Protein AF-A0A8T4D8Y0-F1 (afdb_monomer_lite)

pLDDT: mean 91.68, std 11.4, range [50.62, 98.5]

Secondary structure (DSSP, 8-state):
--HHHHHHHHHHHHHHHHHHTT-EETTHHHHHHHHHHH---HHHHHHHHHHHHHHHHHH--TTSEE---HHHHHHHHHHHHHHHHHTS----

Radius of gyration: 13.98 Å; chains: 1; bounding box: 47×28×29 Å

Foldseek 3Di:
DDLVVLLVLLLVLVVVLLVVLVAEAPCSNVLSVLLSVLDSDNVLSVQLSVVVSVVCVVPPDPPRYDYDDSVVSNVSSVVSVVVVVVPPDPDD

Sequence (92 aa):
MDIVDARARAQALLQVIEATYALNILNRDEIVHTITRHTVEESKILKICTALN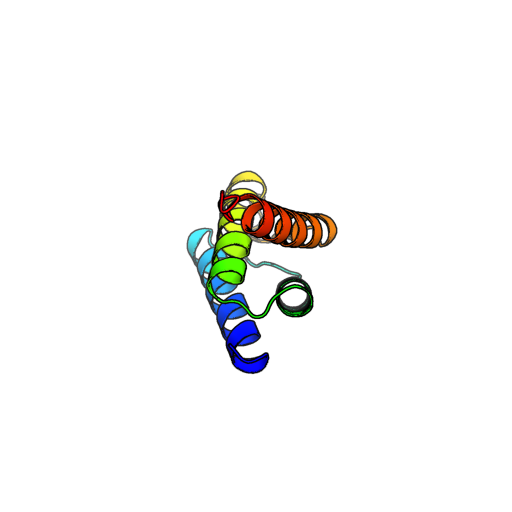TWVALNAGPEGVVTVPLPMVIALAQQIDEQDENARPEIC

Structure (mmCIF, N/CA/C/O backbone):
data_AF-A0A8T4D8Y0-F1
#
_entry.id   AF-A0A8T4D8Y0-F1
#
loop_
_atom_site.group_PDB
_atom_site.id
_atom_site.type_symbol
_atom_site.label_atom_id
_atom_site.label_alt_id
_atom_site.label_comp_id
_atom_site.label_asym_id
_atom_site.label_entity_id
_atom_site.label_seq_id
_atom_site.pdbx_PDB_ins_code
_atom_site.Cartn_x
_atom_site.Cartn_y
_atom_site.Cartn_z
_atom_site.occupancy
_atom_site.B_iso_or_equiv
_atom_site.auth_seq_id
_atom_site.auth_comp_id
_atom_site.auth_asym_id
_atom_site.auth_atom_id
_atom_site.pdbx_PDB_model_num
ATOM 1 N N . MET A 1 1 ? 12.849 -4.753 -11.820 1.00 89.88 1 MET A N 1
ATOM 2 C CA . MET A 1 1 ? 11.938 -5.911 -11.717 1.00 89.88 1 MET A CA 1
ATOM 3 C C . MET A 1 1 ? 10.900 -5.770 -12.823 1.00 89.88 1 MET A C 1
ATOM 5 O O . MET A 1 1 ? 10.694 -4.642 -13.265 1.00 89.88 1 MET A O 1
ATOM 9 N N . ASP A 1 2 ? 10.329 -6.860 -13.343 1.00 95.31 2 ASP A N 1
ATOM 10 C CA . ASP A 1 2 ? 9.257 -6.739 -14.339 1.00 95.31 2 ASP A CA 1
ATOM 11 C C . ASP A 1 2 ? 7.914 -6.361 -13.683 1.00 95.31 2 ASP A C 1
ATOM 13 O O . ASP A 1 2 ? 7.801 -6.267 -12.459 1.00 95.31 2 ASP A O 1
ATOM 17 N N . ILE A 1 3 ? 6.892 -6.087 -14.497 1.00 96.62 3 ILE A N 1
ATOM 18 C CA . ILE A 1 3 ? 5.589 -5.636 -13.994 1.00 96.62 3 ILE A CA 1
ATOM 19 C C . ILE A 1 3 ? 4.829 -6.725 -13.224 1.00 96.62 3 ILE A C 1
ATOM 21 O O . ILE A 1 3 ? 4.049 -6.404 -12.327 1.00 96.62 3 ILE A O 1
ATOM 25 N N . VAL A 1 4 ? 5.027 -8.001 -13.560 1.00 97.38 4 VAL A N 1
ATOM 26 C CA . VAL A 1 4 ? 4.336 -9.122 -12.909 1.00 97.38 4 VAL A CA 1
ATOM 27 C C . VAL A 1 4 ? 4.900 -9.300 -11.505 1.00 97.38 4 VAL A C 1
ATOM 29 O O . VAL A 1 4 ? 4.143 -9.294 -10.531 1.00 97.38 4 VAL A O 1
ATOM 32 N N . ASP A 1 5 ? 6.224 -9.336 -11.399 1.00 97.88 5 ASP A N 1
ATOM 33 C CA . ASP A 1 5 ? 6.943 -9.426 -10.136 1.00 97.88 5 ASP A CA 1
ATOM 34 C C . ASP A 1 5 ? 6.679 -8.196 -9.253 1.00 97.88 5 ASP A C 1
ATOM 36 O O . ASP A 1 5 ? 6.417 -8.331 -8.057 1.00 97.88 5 ASP A O 1
ATOM 40 N N . ALA A 1 6 ? 6.652 -6.987 -9.830 1.00 97.94 6 ALA A N 1
ATOM 41 C CA . ALA A 1 6 ? 6.364 -5.755 -9.092 1.00 97.94 6 ALA A CA 1
ATOM 42 C C . ALA A 1 6 ? 4.953 -5.760 -8.482 1.00 97.94 6 ALA A C 1
ATOM 44 O O . ALA A 1 6 ? 4.763 -5.362 -7.328 1.00 97.94 6 ALA A O 1
ATOM 45 N N . ARG A 1 7 ? 3.955 -6.249 -9.231 1.00 98.25 7 ARG A N 1
ATOM 46 C CA . ARG A 1 7 ? 2.579 -6.402 -8.733 1.00 98.25 7 ARG A CA 1
ATOM 47 C C . ARG A 1 7 ? 2.507 -7.433 -7.615 1.00 98.25 7 ARG A C 1
ATOM 49 O O . ARG A 1 7 ? 1.910 -7.136 -6.582 1.00 98.25 7 ARG A O 1
ATOM 56 N N . ALA A 1 8 ? 3.145 -8.590 -7.791 1.00 98.19 8 ALA A N 1
ATOM 57 C CA . ALA A 1 8 ? 3.203 -9.628 -6.764 1.00 98.19 8 ALA A CA 1
ATOM 58 C C . ALA A 1 8 ? 3.878 -9.111 -5.483 1.00 98.19 8 ALA A C 1
ATOM 60 O O . ALA A 1 8 ? 3.391 -9.344 -4.376 1.00 98.19 8 ALA A O 1
ATOM 61 N N . ARG A 1 9 ? 4.958 -8.333 -5.626 1.00 98.19 9 ARG A N 1
ATOM 62 C CA . ARG A 1 9 ? 5.672 -7.721 -4.504 1.00 98.19 9 ARG A CA 1
ATOM 63 C C . ARG A 1 9 ? 4.806 -6.722 -3.743 1.00 98.19 9 ARG A C 1
ATOM 65 O O . ARG A 1 9 ? 4.733 -6.806 -2.518 1.00 98.19 9 ARG A O 1
ATOM 72 N N . ALA A 1 10 ? 4.132 -5.813 -4.446 1.00 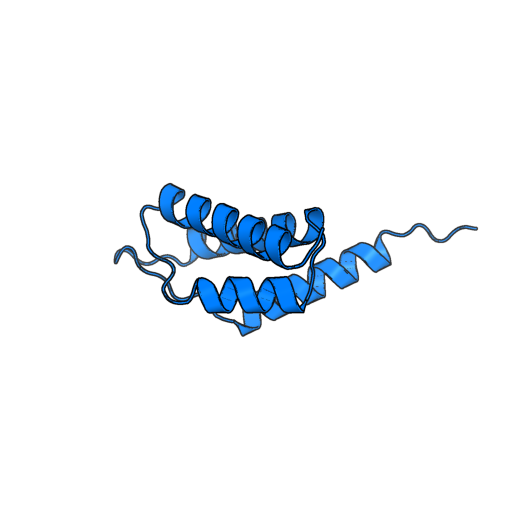98.25 10 ALA A N 1
ATOM 73 C CA . ALA A 1 10 ? 3.219 -4.852 -3.830 1.00 98.25 10 ALA A CA 1
ATOM 74 C C . ALA A 1 10 ? 2.041 -5.555 -3.131 1.00 98.25 10 ALA A C 1
ATOM 76 O O . ALA A 1 10 ? 1.716 -5.218 -1.995 1.00 98.25 10 ALA A O 1
ATOM 77 N N . GLN A 1 11 ? 1.446 -6.573 -3.763 1.00 98.38 11 GLN A N 1
ATOM 78 C CA . GLN A 1 11 ? 0.377 -7.377 -3.161 1.00 98.38 11 GLN A CA 1
ATOM 79 C C . GLN A 1 11 ? 0.827 -8.052 -1.865 1.00 98.38 11 GLN A C 1
ATOM 81 O O . GLN A 1 11 ? 0.142 -7.934 -0.852 1.00 98.38 11 GLN A O 1
ATOM 86 N N . ALA A 1 12 ? 1.987 -8.712 -1.879 1.00 98.44 12 ALA A N 1
ATOM 87 C CA . ALA A 1 12 ? 2.519 -9.393 -0.705 1.00 98.44 12 ALA A CA 1
ATOM 88 C C . ALA A 1 12 ? 2.759 -8.421 0.461 1.00 98.44 12 ALA A C 1
ATOM 90 O O . ALA A 1 12 ? 2.430 -8.731 1.604 1.00 98.44 12 ALA A O 1
ATOM 91 N N . LEU A 1 13 ? 3.288 -7.227 0.181 1.00 98.50 13 LEU A N 1
ATOM 92 C CA . LEU A 1 13 ? 3.513 -6.206 1.205 1.00 98.50 13 LEU A CA 1
ATOM 93 C C . LEU A 1 13 ? 2.197 -5.670 1.783 1.00 98.50 13 LEU A C 1
ATOM 95 O O . LEU A 1 13 ? 2.085 -5.545 2.998 1.00 98.50 13 LEU A O 1
ATOM 99 N N . LEU A 1 14 ? 1.181 -5.414 0.952 1.00 98.25 14 LEU A N 1
ATOM 100 C CA . LEU A 1 14 ? -0.141 -5.001 1.441 1.00 98.25 14 LEU A CA 1
ATOM 101 C C . LEU A 1 14 ? -0.814 -6.102 2.273 1.00 98.25 14 LEU A C 1
ATOM 103 O O . LEU A 1 14 ? -1.417 -5.802 3.298 1.00 98.25 14 LEU A O 1
ATOM 107 N N . GLN A 1 15 ? -0.646 -7.372 1.899 1.00 98.25 15 GLN A N 1
ATOM 108 C CA . GLN A 1 15 ? -1.164 -8.502 2.672 1.00 98.25 15 GLN A CA 1
ATOM 109 C C . GLN A 1 15 ? -0.505 -8.615 4.057 1.00 98.25 15 GLN A C 1
ATOM 111 O O . GLN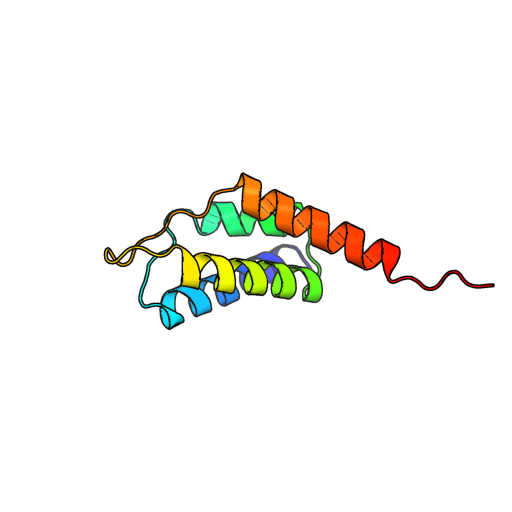 A 1 15 ? -1.165 -8.972 5.032 1.00 98.25 15 GLN A O 1
ATOM 116 N N . VAL A 1 16 ? 0.784 -8.277 4.176 1.00 98.12 16 VAL A N 1
ATOM 117 C CA . VAL A 1 16 ? 1.464 -8.191 5.481 1.00 98.12 16 VAL A CA 1
ATOM 118 C C . VAL A 1 16 ? 0.853 -7.089 6.350 1.00 98.12 16 VAL A C 1
ATOM 120 O O . VAL A 1 16 ? 0.672 -7.304 7.547 1.00 98.12 16 VAL A O 1
ATOM 123 N N . ILE A 1 17 ? 0.489 -5.941 5.773 1.00 97.50 17 ILE A N 1
ATOM 124 C CA . ILE A 1 17 ? -0.182 -4.849 6.500 1.00 97.50 17 ILE A CA 1
ATOM 125 C C . ILE A 1 17 ? -1.558 -5.308 7.001 1.00 97.50 17 ILE A C 1
ATOM 127 O O . ILE A 1 17 ? -1.860 -5.158 8.184 1.00 97.50 17 ILE A O 1
ATOM 131 N N . GLU A 1 18 ? -2.361 -5.923 6.126 1.00 97.12 18 GLU A N 1
ATOM 132 C CA . GLU A 1 18 ? -3.670 -6.505 6.467 1.00 97.12 18 GLU A CA 1
ATOM 133 C C . GLU A 1 18 ? -3.564 -7.489 7.639 1.00 97.12 18 GLU A C 1
ATOM 135 O O . GLU A 1 18 ? -4.297 -7.379 8.623 1.00 97.12 18 GLU A O 1
ATOM 140 N N . ALA A 1 19 ? -2.592 -8.406 7.579 1.00 97.06 19 ALA A N 1
ATOM 141 C CA . ALA A 1 19 ? -2.348 -9.383 8.635 1.00 97.06 19 ALA A CA 1
ATOM 142 C C . ALA A 1 19 ? -1.864 -8.741 9.948 1.00 97.06 19 ALA A C 1
ATOM 144 O O . ALA A 1 19 ? -2.281 -9.163 11.024 1.00 97.06 19 ALA A O 1
ATOM 145 N N . THR A 1 20 ? -1.005 -7.720 9.870 1.00 96.62 20 THR A N 1
ATOM 146 C CA . THR A 1 20 ? -0.415 -7.050 11.044 1.00 96.62 20 THR A CA 1
ATOM 147 C C . THR A 1 20 ? -1.469 -6.326 11.876 1.00 96.62 20 THR A C 1
ATOM 149 O O . THR A 1 20 ? -1.419 -6.371 13.104 1.00 96.62 20 THR A O 1
ATOM 152 N N . TYR A 1 21 ? -2.434 -5.682 11.218 1.00 95.56 21 TYR A N 1
ATOM 153 C CA . TYR A 1 21 ? -3.483 -4.902 11.883 1.00 95.56 21 TYR A CA 1
ATOM 154 C C . TYR A 1 21 ? -4.841 -5.613 11.935 1.00 95.56 21 TYR A C 1
ATOM 156 O O . TYR A 1 21 ? -5.826 -4.996 12.332 1.00 95.56 21 TYR A O 1
ATOM 164 N N . ALA A 1 22 ? -4.894 -6.894 11.549 1.00 95.62 22 ALA A N 1
ATOM 165 C CA . ALA A 1 22 ? -6.115 -7.700 11.484 1.00 95.62 22 ALA A CA 1
ATOM 166 C C . ALA A 1 22 ? -7.270 -6.977 10.759 1.00 95.62 22 ALA A C 1
ATOM 168 O O . ALA A 1 22 ? -8.393 -6.912 11.262 1.00 95.62 22 ALA A O 1
ATOM 169 N N . LEU A 1 23 ? -6.977 -6.417 9.581 1.00 96.06 23 LEU A N 1
ATOM 170 C CA . LEU A 1 23 ? -7.921 -5.627 8.788 1.00 96.06 23 LEU A CA 1
ATOM 171 C C . LEU A 1 23 ? -7.904 -5.993 7.303 1.00 96.06 23 LEU A C 1
ATOM 173 O O . LEU A 1 23 ? -7.008 -6.689 6.834 1.00 96.06 23 LEU A O 1
ATOM 177 N N . ASN A 1 24 ? -8.881 -5.478 6.558 1.00 96.38 24 ASN A N 1
ATOM 178 C CA . ASN A 1 24 ? -8.987 -5.618 5.107 1.00 96.38 24 ASN A CA 1
ATOM 179 C C . ASN A 1 24 ? -8.864 -4.255 4.401 1.00 96.38 24 ASN A C 1
ATOM 181 O O . ASN A 1 24 ? -9.592 -3.314 4.734 1.00 96.38 24 ASN A O 1
ATOM 185 N N . ILE A 1 25 ? -7.974 -4.148 3.411 1.00 97.44 25 ILE A N 1
ATOM 186 C CA . ILE A 1 25 ? -7.815 -2.947 2.586 1.00 97.44 25 ILE A CA 1
ATOM 187 C C . ILE A 1 25 ? -8.742 -3.069 1.374 1.00 97.44 25 ILE A C 1
ATOM 189 O O . ILE A 1 25 ? -8.462 -3.785 0.413 1.00 97.44 25 ILE A O 1
ATOM 193 N N . LEU A 1 26 ? -9.855 -2.337 1.388 1.00 97.31 26 LEU A N 1
ATOM 194 C CA . LEU A 1 26 ? -10.948 -2.547 0.431 1.00 97.31 26 LEU A CA 1
ATOM 195 C C . LEU A 1 26 ? -10.565 -2.238 -1.023 1.00 97.31 26 LEU A C 1
ATOM 197 O O . LEU A 1 26 ? -11.086 -2.859 -1.944 1.00 97.31 26 LEU A O 1
ATOM 201 N N . ASN A 1 27 ? -9.637 -1.305 -1.235 1.00 97.69 27 ASN A N 1
ATOM 202 C CA . ASN A 1 27 ? -9.166 -0.890 -2.556 1.00 97.69 27 ASN A CA 1
ATOM 203 C C . ASN A 1 27 ? -7.739 -1.377 -2.869 1.00 97.69 27 ASN A C 1
ATOM 205 O O . ASN A 1 27 ? -6.986 -0.715 -3.586 1.00 97.69 27 ASN A O 1
ATOM 209 N N . ARG A 1 28 ? -7.347 -2.544 -2.340 1.00 97.50 28 ARG A N 1
ATOM 210 C CA . ARG A 1 28 ? -5.991 -3.103 -2.476 1.00 97.50 28 ARG A CA 1
ATOM 211 C C . ARG A 1 28 ? -5.504 -3.198 -3.923 1.00 97.50 28 ARG A C 1
ATOM 213 O O . ARG A 1 28 ? -4.381 -2.795 -4.216 1.00 97.50 28 ARG A O 1
ATOM 220 N N . ASP A 1 29 ? -6.335 -3.696 -4.835 1.00 97.88 29 ASP A N 1
ATOM 221 C CA . ASP A 1 29 ? -5.938 -3.875 -6.238 1.00 97.88 29 ASP A CA 1
ATOM 222 C C . ASP A 1 29 ? -5.698 -2.538 -6.954 1.00 97.88 29 ASP A C 1
ATOM 224 O O . ASP A 1 29 ? -4.782 -2.425 -7.775 1.00 97.88 29 ASP A O 1
ATOM 228 N N . GLU A 1 30 ? -6.460 -1.501 -6.598 1.00 98.38 30 GLU A N 1
ATOM 229 C CA . GLU A 1 30 ? -6.261 -0.140 -7.101 1.00 98.38 30 GLU A CA 1
ATOM 230 C C . GLU A 1 30 ? -4.953 0.459 -6.580 1.00 98.38 30 GLU A C 1
ATOM 232 O O . GLU A 1 30 ? -4.226 1.099 -7.341 1.00 98.38 30 GLU A O 1
ATOM 237 N N . ILE A 1 31 ? -4.607 0.209 -5.313 1.00 98.31 31 ILE A N 1
ATOM 238 C CA . ILE A 1 31 ? -3.324 0.625 -4.730 1.00 98.31 31 ILE A CA 1
ATOM 239 C C . ILE A 1 31 ? -2.171 -0.066 -5.461 1.00 98.31 31 ILE A C 1
ATOM 241 O O . ILE A 1 31 ? -1.244 0.608 -5.902 1.00 98.31 31 ILE A O 1
ATOM 245 N N . VAL A 1 32 ? -2.239 -1.386 -5.662 1.00 98.38 32 VAL A N 1
ATOM 246 C CA . VAL A 1 32 ? -1.215 -2.149 -6.401 1.00 98.38 32 VAL A CA 1
ATOM 247 C C . VAL A 1 32 ? -1.050 -1.603 -7.812 1.00 98.38 32 VAL A C 1
ATOM 249 O O . VAL A 1 32 ? 0.072 -1.365 -8.264 1.00 98.38 32 VAL A O 1
ATOM 252 N N . HIS A 1 33 ? -2.160 -1.383 -8.519 1.00 98.00 33 HIS A N 1
ATOM 253 C CA . HIS A 1 33 ? -2.125 -0.800 -9.853 1.00 98.00 33 HIS A CA 1
ATOM 254 C C . HIS A 1 33 ? -1.517 0.608 -9.838 1.00 98.00 33 HIS A C 1
ATOM 256 O O . HIS A 1 33 ? -0.680 0.915 -10.681 1.00 98.00 33 HIS A O 1
ATOM 262 N N . THR A 1 34 ? -1.866 1.434 -8.851 1.00 98.00 34 THR A N 1
ATOM 263 C CA . THR A 1 34 ? -1.338 2.794 -8.703 1.00 98.00 34 THR A CA 1
ATOM 264 C C . THR A 1 34 ? 0.166 2.787 -8.447 1.00 98.00 34 THR A C 1
ATOM 266 O O . THR A 1 34 ? 0.890 3.477 -9.158 1.00 98.00 34 THR A O 1
ATOM 269 N N . ILE A 1 35 ? 0.657 1.978 -7.503 1.00 97.56 35 ILE A N 1
ATOM 270 C CA . ILE A 1 35 ? 2.091 1.845 -7.200 1.00 97.56 35 ILE A CA 1
ATOM 271 C C . ILE A 1 35 ? 2.853 1.405 -8.451 1.00 97.56 35 ILE A C 1
ATOM 273 O O . ILE A 1 35 ? 3.802 2.064 -8.867 1.00 97.56 35 ILE A O 1
ATOM 277 N N . THR A 1 36 ? 2.397 0.326 -9.090 1.00 97.12 36 THR A N 1
ATOM 278 C CA . THR A 1 36 ? 3.107 -0.282 -10.226 1.00 97.12 36 THR A CA 1
ATOM 279 C C . THR A 1 36 ? 3.041 0.533 -11.515 1.00 97.12 36 THR A C 1
ATOM 281 O O . THR A 1 36 ? 3.875 0.348 -12.397 1.00 97.12 36 THR A O 1
ATOM 284 N N . ARG A 1 37 ? 2.100 1.483 -11.619 1.00 96.31 37 ARG A N 1
ATOM 285 C CA . ARG A 1 37 ? 2.086 2.491 -12.689 1.00 96.31 37 ARG A CA 1
ATOM 286 C C . ARG A 1 37 ? 3.172 3.555 -12.511 1.00 96.31 37 ARG A C 1
ATOM 288 O O . ARG A 1 37 ? 3.589 4.139 -13.505 1.00 96.31 37 ARG A O 1
ATOM 295 N N . HIS A 1 38 ? 3.594 3.826 -11.276 1.00 95.31 38 HIS A N 1
ATOM 296 C CA . HIS A 1 38 ? 4.645 4.806 -10.984 1.00 95.31 38 HIS A CA 1
ATOM 297 C C . HIS A 1 38 ? 6.026 4.157 -10.947 1.00 95.31 38 HIS A C 1
ATOM 299 O O . HIS A 1 38 ? 6.985 4.733 -11.445 1.00 95.31 38 HIS A O 1
ATOM 305 N N . THR A 1 39 ? 6.142 2.947 -10.397 1.00 95.19 39 THR A N 1
ATOM 306 C CA . THR A 1 39 ? 7.442 2.291 -10.26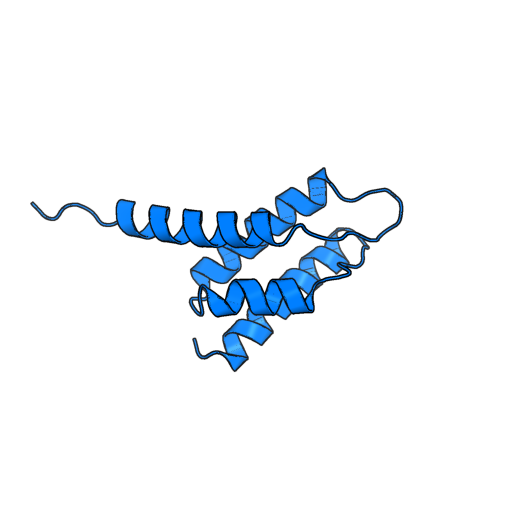5 1.00 95.19 39 THR A CA 1
ATOM 307 C C . THR A 1 39 ? 7.354 0.769 -10.293 1.00 95.19 39 THR A C 1
ATOM 309 O O . THR A 1 39 ? 6.435 0.156 -9.753 1.00 95.19 39 THR A O 1
ATOM 312 N N . VAL A 1 40 ? 8.369 0.154 -10.899 1.00 96.62 40 VAL A N 1
ATOM 313 C CA . VAL A 1 40 ? 8.649 -1.290 -10.834 1.00 96.62 40 VAL A CA 1
ATOM 314 C C . VAL A 1 40 ? 9.955 -1.570 -10.081 1.00 96.62 40 VAL A C 1
ATOM 316 O O . VAL A 1 40 ? 10.522 -2.659 -10.166 1.00 96.62 40 VAL A O 1
ATOM 319 N N . GLU A 1 41 ? 10.490 -0.579 -9.370 1.00 95.88 41 GLU A N 1
ATOM 320 C CA . GLU A 1 41 ? 11.699 -0.730 -8.566 1.00 95.88 41 GLU A CA 1
ATOM 321 C C . GLU A 1 41 ? 11.342 -1.274 -7.183 1.00 95.88 41 GLU A C 1
ATOM 323 O O . GLU A 1 41 ? 10.543 -0.687 -6.454 1.00 95.88 41 GLU A O 1
ATOM 328 N N . GLU A 1 42 ? 11.955 -2.392 -6.792 1.00 95.75 42 GLU A N 1
ATOM 329 C CA . GLU A 1 42 ? 11.623 -3.064 -5.533 1.00 95.75 42 GLU A CA 1
ATOM 330 C C . GLU A 1 42 ? 11.822 -2.159 -4.309 1.00 95.75 42 GLU A C 1
ATOM 332 O O . GLU A 1 42 ? 10.974 -2.121 -3.416 1.00 95.75 42 GLU A O 1
ATOM 337 N N . SER A 1 43 ? 12.922 -1.405 -4.278 1.00 95.06 43 SER A N 1
ATOM 338 C CA . SER A 1 43 ? 13.246 -0.480 -3.189 1.00 95.06 43 SER A CA 1
ATOM 339 C C . SER A 1 43 ? 12.179 0.606 -3.027 1.00 95.06 43 SER A C 1
ATOM 341 O O . SER A 1 43 ? 11.774 0.908 -1.903 1.00 95.06 43 SER A O 1
ATOM 343 N N . LYS A 1 44 ? 11.682 1.166 -4.135 1.00 96.00 44 LYS A N 1
ATOM 344 C CA . LYS A 1 44 ? 10.631 2.190 -4.128 1.00 96.00 44 LYS A CA 1
ATOM 345 C C . LYS A 1 44 ? 9.289 1.604 -3.704 1.00 96.00 44 LYS A C 1
ATOM 347 O O . LYS A 1 44 ? 8.628 2.181 -2.845 1.00 96.00 44 LYS A O 1
ATOM 352 N N . ILE A 1 45 ? 8.931 0.420 -4.206 1.00 97.69 45 ILE A N 1
ATOM 353 C CA . ILE A 1 45 ? 7.723 -0.305 -3.779 1.00 97.69 45 ILE A CA 1
ATOM 354 C C . ILE A 1 45 ? 7.743 -0.538 -2.262 1.00 97.69 45 ILE A C 1
ATOM 356 O O . ILE A 1 45 ? 6.747 -0.272 -1.585 1.00 97.69 45 ILE A O 1
ATOM 360 N N . LEU A 1 46 ? 8.877 -0.984 -1.711 1.00 96.94 46 LEU A N 1
ATOM 361 C CA . LEU A 1 46 ? 9.036 -1.197 -0.273 1.00 96.94 46 LEU A CA 1
ATOM 362 C C . LEU A 1 46 ? 8.872 0.105 0.524 1.00 96.94 46 LEU A C 1
ATOM 364 O O . LEU A 1 46 ? 8.150 0.115 1.522 1.00 96.94 46 LEU A O 1
ATOM 368 N N . LYS A 1 47 ? 9.497 1.205 0.083 1.00 97.06 47 LYS A N 1
ATOM 369 C CA . LYS A 1 47 ? 9.355 2.525 0.723 1.00 97.06 47 LYS A CA 1
ATOM 370 C C . LYS A 1 47 ? 7.895 2.991 0.729 1.00 97.06 47 LYS A C 1
ATOM 372 O O . LYS A 1 47 ? 7.395 3.375 1.786 1.00 97.06 47 LYS A O 1
ATOM 377 N N . ILE A 1 48 ? 7.190 2.880 -0.403 1.00 97.44 48 ILE A N 1
ATOM 378 C CA . ILE A 1 48 ? 5.766 3.240 -0.500 1.00 97.44 48 ILE A CA 1
ATOM 379 C C . ILE A 1 48 ? 4.938 2.391 0.472 1.00 97.44 48 ILE A C 1
ATOM 381 O O . ILE A 1 48 ? 4.187 2.937 1.277 1.00 97.44 48 ILE A O 1
ATOM 385 N N . CYS A 1 49 ? 5.101 1.064 0.460 1.00 97.69 49 CYS A N 1
ATOM 386 C CA . CYS A 1 49 ? 4.342 0.176 1.347 1.00 97.69 49 CYS A CA 1
ATOM 387 C C . CYS A 1 49 ? 4.658 0.418 2.830 1.00 97.69 49 CYS A C 1
ATOM 389 O O . CYS A 1 49 ? 3.775 0.295 3.670 1.00 97.69 49 CYS A O 1
ATOM 391 N N . THR A 1 50 ? 5.887 0.815 3.162 1.00 97.19 50 THR A N 1
ATOM 392 C CA . THR A 1 50 ? 6.270 1.183 4.534 1.00 97.19 50 THR A CA 1
ATOM 393 C C . THR A 1 50 ? 5.554 2.457 4.989 1.00 97.19 50 THR A C 1
ATOM 395 O O . THR A 1 50 ? 5.046 2.524 6.109 1.00 97.19 50 THR A O 1
ATOM 398 N N . ALA A 1 51 ? 5.456 3.463 4.117 1.00 97.06 51 ALA A N 1
ATOM 399 C CA . ALA A 1 51 ? 4.693 4.674 4.405 1.00 97.06 51 ALA A CA 1
ATOM 400 C C . ALA A 1 51 ? 3.188 4.379 4.540 1.00 97.06 51 ALA A C 1
ATOM 402 O O . ALA A 1 51 ? 2.543 4.868 5.469 1.00 97.06 51 ALA A O 1
ATOM 403 N N .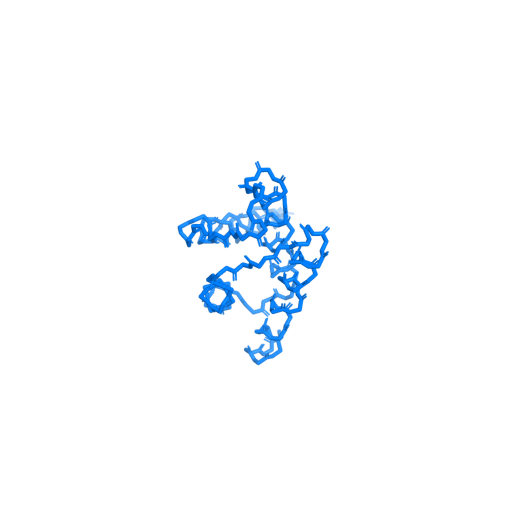 LEU A 1 52 ? 2.648 3.509 3.679 1.00 97.31 52 LEU A N 1
ATOM 404 C CA . LEU A 1 52 ? 1.265 3.037 3.776 1.00 97.31 52 LEU A CA 1
ATOM 405 C C . LEU A 1 52 ? 0.997 2.271 5.071 1.00 97.31 52 LEU A C 1
ATOM 407 O O . LEU A 1 52 ? -0.032 2.506 5.696 1.00 97.31 52 LEU A O 1
ATOM 411 N N . ASN A 1 53 ? 1.922 1.416 5.511 1.00 97.38 53 ASN A N 1
ATOM 412 C CA . ASN A 1 53 ? 1.822 0.709 6.786 1.00 97.38 53 ASN A CA 1
ATOM 413 C C . ASN A 1 53 ? 1.643 1.693 7.949 1.00 97.38 53 ASN A C 1
ATOM 415 O O . ASN A 1 53 ? 0.719 1.552 8.747 1.00 97.38 53 ASN A O 1
ATOM 419 N N . THR A 1 54 ? 2.483 2.730 8.003 1.00 96.44 54 THR A N 1
ATOM 420 C CA . THR A 1 54 ? 2.379 3.791 9.014 1.00 96.44 54 THR A CA 1
ATOM 421 C C . THR A 1 54 ? 1.047 4.528 8.925 1.00 96.44 54 THR A C 1
ATOM 423 O O . THR A 1 54 ? 0.410 4.772 9.946 1.00 96.44 54 THR A O 1
ATOM 426 N N . TRP A 1 55 ? 0.592 4.867 7.717 1.00 96.31 55 TRP A N 1
ATOM 427 C CA . TRP A 1 55 ? -0.690 5.546 7.555 1.00 96.31 55 TRP A CA 1
ATOM 428 C C . TRP A 1 55 ? -1.858 4.677 8.035 1.00 96.31 55 TRP A C 1
ATOM 430 O O . TRP A 1 55 ? -2.705 5.160 8.783 1.00 96.31 55 TRP A O 1
ATOM 440 N N . VAL A 1 56 ? -1.882 3.393 7.669 1.00 95.88 56 VAL A N 1
ATOM 441 C CA . VAL A 1 56 ? -2.912 2.442 8.109 1.00 95.88 56 VAL A CA 1
ATOM 442 C C . VAL A 1 56 ? -2.912 2.310 9.630 1.00 95.88 56 VAL A C 1
ATOM 444 O O . VAL A 1 56 ? -3.973 2.417 10.235 1.00 95.88 56 VAL A O 1
ATOM 447 N N . ALA A 1 57 ? -1.743 2.187 10.262 1.00 94.50 57 ALA A N 1
ATOM 448 C CA . ALA A 1 57 ? -1.623 2.112 11.720 1.00 94.50 57 ALA A CA 1
ATOM 449 C C . ALA A 1 57 ? -2.277 3.299 12.451 1.00 94.50 57 ALA A C 1
ATOM 451 O O . ALA A 1 57 ? -2.783 3.143 13.559 1.00 94.50 57 ALA A O 1
ATOM 452 N N . LEU A 1 58 ? -2.247 4.485 11.836 1.00 94.12 58 LEU A N 1
ATOM 453 C CA . LEU A 1 58 ? -2.771 5.724 12.413 1.00 94.12 58 LEU A CA 1
ATOM 454 C C . LEU A 1 58 ? -4.244 5.989 12.073 1.00 94.12 58 LEU A C 1
ATOM 456 O O . LEU A 1 58 ? -4.888 6.768 12.771 1.00 94.12 58 LEU A O 1
ATOM 460 N N . ASN A 1 59 ? -4.763 5.394 10.996 1.00 92.50 59 ASN A N 1
ATOM 461 C CA . ASN A 1 59 ? -6.071 5.746 10.431 1.00 92.50 59 ASN A CA 1
ATOM 462 C C . ASN A 1 59 ? -7.059 4.574 10.371 1.00 92.50 59 ASN A C 1
ATOM 464 O O . ASN A 1 59 ? -8.230 4.792 10.064 1.00 92.50 59 ASN A O 1
ATOM 468 N N . ALA A 1 60 ? -6.623 3.340 10.638 1.00 87.00 60 ALA A N 1
ATOM 469 C CA . ALA A 1 60 ? -7.522 2.196 10.689 1.00 87.00 60 ALA A CA 1
ATOM 470 C C . ALA A 1 60 ? -8.546 2.378 11.821 1.00 87.00 60 ALA A C 1
ATOM 472 O O . ALA A 1 60 ? -8.192 2.533 12.991 1.00 87.00 60 ALA A O 1
ATOM 473 N N . GLY A 1 61 ? -9.828 2.376 11.453 1.00 81.00 61 GLY A N 1
ATOM 474 C CA . GLY A 1 61 ? -10.935 2.391 12.403 1.00 81.00 61 GLY A CA 1
ATOM 475 C C . GLY A 1 61 ? -11.146 1.021 13.064 1.00 81.00 61 GLY A C 1
ATOM 476 O O . GLY A 1 61 ? -10.599 0.015 12.610 1.00 81.00 61 GLY A O 1
ATOM 477 N N . PRO A 1 62 ? -11.991 0.943 14.107 1.00 83.50 62 PRO A N 1
ATOM 478 C CA . PRO A 1 62 ? -12.244 -0.297 14.848 1.00 83.50 62 PRO A CA 1
ATOM 479 C C . PRO A 1 62 ? -12.976 -1.378 14.032 1.00 83.50 62 PRO A C 1
ATOM 481 O O . PRO A 1 62 ? -13.121 -2.502 14.500 1.00 83.50 62 PRO A O 1
ATOM 484 N N . GLU A 1 63 ? -13.450 -1.056 12.827 1.00 87.31 63 GLU A N 1
ATOM 485 C CA . GLU A 1 63 ? -14.270 -1.943 11.994 1.00 87.31 63 GLU A CA 1
ATOM 486 C C . GLU A 1 63 ? -13.467 -3.015 11.237 1.00 87.31 63 GLU A C 1
ATOM 488 O O . GLU A 1 63 ? -14.053 -3.833 10.532 1.00 87.31 63 GLU A O 1
ATOM 493 N N . GLY A 1 64 ? -12.133 -3.031 11.357 1.00 90.81 64 GLY A N 1
ATOM 494 C CA . GLY A 1 64 ? -11.292 -4.024 10.675 1.00 90.81 64 GLY A CA 1
ATOM 495 C C . GLY A 1 64 ? -11.297 -3.881 9.149 1.00 90.81 64 GLY A C 1
ATOM 496 O O . GLY A 1 64 ? -10.940 -4.810 8.428 1.00 90.81 64 GLY A O 1
ATOM 497 N N . VAL A 1 65 ? -11.697 -2.718 8.636 1.00 94.31 65 VAL A N 1
ATOM 498 C CA . VAL A 1 65 ? -11.670 -2.377 7.212 1.00 94.31 65 VAL A CA 1
ATOM 499 C C . VAL A 1 65 ? -11.122 -0.970 7.027 1.00 94.31 65 VAL A C 1
ATOM 501 O O . VAL A 1 65 ? -11.322 -0.093 7.869 1.00 94.31 65 VAL A O 1
ATOM 504 N N . VAL A 1 66 ? -10.423 -0.742 5.918 1.00 95.81 66 VAL A N 1
ATOM 505 C CA . VAL A 1 66 ? -9.904 0.581 5.565 1.00 95.81 66 VAL A CA 1
ATOM 506 C C . VAL A 1 66 ? -9.895 0.771 4.052 1.00 95.81 66 VAL A C 1
ATOM 508 O O . VAL A 1 66 ? -9.584 -0.147 3.294 1.00 95.81 66 VAL A O 1
ATOM 511 N N . THR A 1 6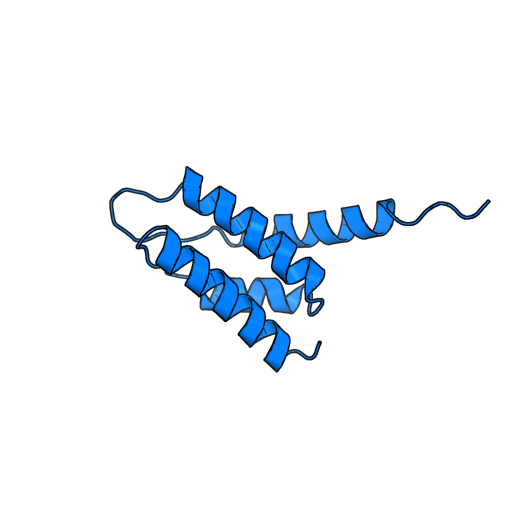7 ? -10.203 1.987 3.610 1.00 96.56 67 THR A N 1
ATOM 512 C CA . THR A 1 67 ? -10.006 2.420 2.222 1.00 96.56 67 THR A CA 1
ATOM 513 C C . THR A 1 67 ? -8.899 3.459 2.212 1.00 96.56 67 THR A C 1
ATOM 515 O O . THR A 1 67 ? -9.036 4.520 2.821 1.00 96.56 67 THR A O 1
ATOM 518 N N . VAL A 1 68 ? -7.794 3.166 1.531 1.00 96.62 68 VAL A N 1
ATOM 519 C CA . VAL A 1 68 ? -6.656 4.088 1.449 1.00 96.62 68 VAL A CA 1
ATOM 520 C C . VAL A 1 68 ? -6.918 5.110 0.340 1.00 96.62 68 VAL A C 1
ATOM 522 O O . VAL A 1 68 ? -7.149 4.712 -0.802 1.00 96.62 68 VAL A O 1
ATOM 525 N N . PRO A 1 69 ? -6.846 6.425 0.602 1.00 97.06 69 PRO A N 1
ATOM 526 C CA . PRO A 1 69 ? -7.001 7.428 -0.448 1.00 97.06 69 PRO A CA 1
ATOM 527 C C . PRO A 1 69 ? -5.928 7.296 -1.543 1.00 97.06 69 PRO A C 1
ATOM 529 O O . PRO A 1 69 ? -4.744 7.512 -1.288 1.00 97.06 69 PRO A O 1
ATOM 532 N N . LEU A 1 70 ? -6.330 7.018 -2.790 1.00 97.06 70 LEU A N 1
ATOM 533 C CA . LEU A 1 70 ? -5.397 6.936 -3.926 1.00 97.06 70 LEU A CA 1
ATOM 534 C C . LEU A 1 70 ? -4.543 8.201 -4.138 1.00 97.06 70 LEU A C 1
ATOM 536 O O . LEU A 1 70 ? -3.360 8.043 -4.439 1.00 97.06 70 LEU A O 1
ATOM 540 N N . PRO A 1 71 ? -5.052 9.439 -3.946 1.00 96.81 71 PRO A N 1
ATOM 541 C CA . PRO A 1 71 ? -4.217 10.637 -4.057 1.00 96.81 71 PRO A CA 1
ATOM 542 C C . PRO A 1 71 ? -3.004 10.623 -3.120 1.00 96.81 71 PRO A C 1
ATOM 544 O O . PRO A 1 71 ? -1.948 11.133 -3.477 1.00 96.81 71 PRO A O 1
ATOM 547 N N . MET A 1 72 ? -3.127 9.998 -1.946 1.00 96.31 72 MET A N 1
ATOM 548 C CA . MET A 1 72 ? -2.014 9.854 -1.010 1.00 96.31 72 MET A CA 1
ATOM 549 C C . MET A 1 72 ? -1.007 8.800 -1.484 1.00 96.31 72 MET A C 1
ATOM 551 O O . MET A 1 72 ? 0.191 9.039 -1.398 1.00 96.31 72 MET A O 1
ATOM 555 N N . VAL A 1 73 ? -1.462 7.685 -2.067 1.00 97.06 73 VAL A N 1
ATOM 556 C CA . VAL A 1 73 ? -0.570 6.692 -2.701 1.00 97.06 73 VAL A CA 1
ATOM 557 C C . VAL A 1 73 ? 0.250 7.336 -3.825 1.00 97.06 73 VAL A C 1
ATOM 559 O O . VAL A 1 73 ? 1.452 7.100 -3.927 1.00 97.06 73 VAL A O 1
ATOM 562 N N . ILE A 1 74 ? -0.390 8.176 -4.645 1.00 96.50 74 ILE A N 1
ATOM 563 C CA . ILE A 1 74 ? 0.266 8.925 -5.727 1.00 96.50 74 ILE A CA 1
ATOM 564 C C . ILE A 1 74 ? 1.302 9.897 -5.153 1.00 96.50 74 ILE A C 1
ATOM 566 O O . ILE A 1 74 ? 2.444 9.895 -5.605 1.00 96.50 74 ILE A O 1
ATOM 570 N N . ALA A 1 75 ? 0.931 10.677 -4.134 1.00 95.56 75 ALA A N 1
ATOM 571 C CA . ALA A 1 75 ? 1.845 11.619 -3.493 1.00 95.56 75 ALA A CA 1
ATOM 572 C C . ALA A 1 75 ? 3.074 10.915 -2.890 1.00 95.56 75 ALA A C 1
ATOM 574 O O . ALA A 1 75 ? 4.191 11.397 -3.048 1.00 95.56 75 ALA A O 1
ATOM 575 N N . LEU A 1 76 ? 2.890 9.751 -2.256 1.00 95.25 76 LEU A N 1
ATOM 576 C CA . LEU A 1 76 ? 3.997 8.945 -1.732 1.00 95.25 76 LEU A CA 1
ATOM 577 C C . LEU A 1 76 ? 4.940 8.471 -2.842 1.00 95.25 76 LEU A C 1
ATOM 579 O O . LEU A 1 76 ? 6.156 8.539 -2.677 1.00 95.25 76 LEU A O 1
ATOM 583 N N . ALA A 1 77 ? 4.392 8.000 -3.965 1.00 93.19 77 ALA A N 1
ATOM 584 C CA . ALA A 1 77 ? 5.199 7.562 -5.099 1.00 93.19 77 ALA A CA 1
ATOM 585 C C . ALA A 1 77 ? 6.043 8.716 -5.668 1.00 93.19 77 ALA A C 1
ATOM 587 O O . ALA A 1 77 ? 7.246 8.555 -5.846 1.00 93.19 77 ALA A O 1
ATOM 588 N N . GLN A 1 78 ? 5.434 9.891 -5.855 1.00 92.38 78 GLN A N 1
ATOM 589 C CA . GLN A 1 78 ? 6.115 11.091 -6.353 1.00 92.38 78 GLN A CA 1
ATOM 590 C C . GLN A 1 78 ? 7.225 11.569 -5.407 1.00 92.38 78 GLN A C 1
ATOM 592 O O . GLN A 1 78 ? 8.345 11.811 -5.843 1.00 92.38 78 GLN A O 1
ATOM 597 N N . GLN A 1 79 ? 6.950 11.634 -4.101 1.00 91.25 79 GLN A N 1
ATOM 598 C CA . GLN A 1 79 ? 7.944 12.046 -3.103 1.00 91.25 79 GLN A CA 1
ATOM 599 C C . GLN A 1 79 ? 9.161 11.117 -3.072 1.00 91.25 79 GLN A C 1
ATOM 601 O O . GLN A 1 79 ? 10.287 11.567 -2.875 1.00 91.25 79 GLN A O 1
ATOM 606 N N . ILE A 1 80 ? 8.947 9.810 -3.241 1.00 88.31 80 ILE A N 1
ATOM 607 C CA . ILE A 1 80 ? 10.038 8.832 -3.240 1.00 88.31 80 ILE A CA 1
ATOM 608 C C . ILE A 1 80 ? 10.916 8.983 -4.482 1.00 88.31 80 ILE A C 1
ATOM 610 O O . ILE A 1 80 ? 12.128 8.806 -4.364 1.00 88.31 80 ILE A O 1
ATOM 614 N N . ASP A 1 81 ? 10.339 9.340 -5.629 1.00 79.25 81 ASP A N 1
ATOM 615 C CA . ASP A 1 81 ? 11.108 9.656 -6.834 1.00 79.25 81 ASP A CA 1
ATOM 616 C C . ASP A 1 81 ? 11.949 10.932 -6.639 1.00 79.25 81 ASP A C 1
ATOM 618 O O . ASP A 1 81 ? 13.160 10.902 -6.863 1.00 79.25 81 ASP A O 1
ATOM 622 N N . GLU A 1 82 ? 11.359 12.008 -6.109 1.00 76.50 82 GLU A N 1
ATOM 623 C CA . GLU A 1 82 ? 12.058 13.279 -5.841 1.00 76.50 82 GLU A CA 1
ATOM 624 C C . GLU A 1 82 ? 13.206 13.131 -4.825 1.00 76.50 82 GLU A C 1
ATOM 626 O O . GLU A 1 82 ? 14.245 13.791 -4.923 1.00 76.50 82 GLU A O 1
ATOM 631 N N . GLN A 1 83 ? 13.047 12.261 -3.825 1.00 67.69 83 GLN A N 1
ATOM 632 C CA . GLN A 1 83 ? 14.102 11.985 -2.847 1.00 67.69 83 GLN A CA 1
ATOM 633 C C . GLN A 1 83 ? 15.260 11.171 -3.429 1.00 67.69 83 GLN A C 1
ATOM 635 O O . GLN A 1 83 ? 16.387 11.312 -2.957 1.00 67.69 83 GLN A O 1
ATOM 640 N N . ASP A 1 84 ? 15.007 10.333 -4.433 1.00 67.31 84 ASP A N 1
ATOM 641 C CA . ASP A 1 84 ? 16.050 9.552 -5.106 1.00 67.31 84 ASP A CA 1
ATOM 642 C C . ASP A 1 84 ? 16.892 10.437 -6.042 1.00 67.31 84 ASP A C 1
ATOM 644 O O . ASP A 1 84 ? 18.113 10.301 -6.121 1.00 67.31 84 ASP A O 1
ATOM 648 N N . GLU A 1 85 ? 16.257 11.407 -6.707 1.00 62.62 85 GLU A N 1
ATOM 649 C CA . GLU A 1 85 ? 16.948 12.384 -7.555 1.00 62.62 85 GLU A CA 1
ATOM 650 C C . GLU A 1 85 ? 17.859 13.312 -6.740 1.00 62.62 85 GLU A C 1
ATOM 652 O O . GLU A 1 85 ? 19.022 13.498 -7.098 1.00 62.62 85 GLU A O 1
ATOM 657 N N . ASN A 1 86 ? 17.375 13.818 -5.602 1.00 61.16 86 ASN A N 1
ATOM 658 C CA . ASN A 1 86 ? 18.148 14.695 -4.715 1.00 61.16 86 ASN A CA 1
ATOM 659 C C . ASN A 1 86 ? 19.238 13.965 -3.906 1.00 61.16 86 ASN A C 1
ATOM 661 O O . ASN A 1 86 ? 20.107 14.611 -3.322 1.00 61.16 86 ASN A O 1
ATOM 665 N N . ALA A 1 87 ? 19.207 12.629 -3.845 1.00 61.16 87 ALA A N 1
ATOM 666 C CA . ALA A 1 87 ? 20.225 11.821 -3.171 1.00 61.16 87 ALA A CA 1
ATOM 667 C C . ALA A 1 87 ? 21.443 11.510 -4.059 1.00 61.16 87 ALA A C 1
ATOM 669 O O . ALA A 1 87 ? 22.422 10.932 -3.575 1.00 61.16 87 ALA A O 1
ATOM 670 N N . ARG A 1 88 ? 21.416 11.879 -5.349 1.00 59.28 88 ARG A N 1
ATOM 671 C CA . ARG A 1 88 ? 22.584 11.754 -6.226 1.00 59.28 88 ARG A CA 1
ATOM 672 C C . ARG A 1 88 ? 23.596 12.845 -5.858 1.00 59.28 88 ARG A C 1
ATOM 674 O O . ARG A 1 88 ? 23.266 14.019 -6.000 1.00 59.28 88 ARG A O 1
ATOM 681 N N . PRO A 1 89 ? 24.811 12.499 -5.392 1.00 58.59 89 PRO A N 1
ATOM 682 C CA . PRO A 1 89 ? 25.814 13.511 -5.093 1.00 58.59 89 PRO A CA 1
ATOM 683 C C . PRO A 1 89 ? 26.121 14.304 -6.365 1.00 58.59 89 PRO A C 1
ATOM 685 O O . PRO A 1 89 ? 26.355 13.712 -7.422 1.00 58.59 89 PRO A O 1
ATOM 688 N N . GLU A 1 90 ? 26.124 15.635 -6.264 1.00 62.72 90 GLU A N 1
ATOM 689 C CA . GLU A 1 90 ? 26.699 16.489 -7.298 1.00 62.72 90 GLU A CA 1
ATOM 690 C C . GLU A 1 90 ? 28.172 16.095 -7.437 1.00 62.72 90 GLU A C 1
ATOM 692 O O . GLU A 1 90 ? 28.981 16.310 -6.532 1.00 62.72 90 GLU A O 1
ATOM 697 N N . ILE A 1 91 ? 28.511 15.427 -8.539 1.00 63.31 91 ILE A N 1
ATOM 698 C CA . ILE A 1 91 ? 29.893 15.070 -8.841 1.00 63.31 91 ILE A CA 1
ATOM 699 C C . ILE A 1 91 ? 30.600 16.377 -9.226 1.00 63.31 91 ILE A C 1
ATOM 701 O O . ILE A 1 91 ? 30.438 16.850 -10.350 1.00 63.31 91 ILE A O 1
ATOM 705 N N . CYS A 1 92 ? 31.322 16.974 -8.273 1.00 50.62 92 CYS A N 1
ATOM 706 C CA . CYS A 1 92 ? 32.376 17.962 -8.530 1.00 50.62 92 CYS A CA 1
ATOM 707 C C . CYS A 1 92 ? 33.712 17.253 -8.762 1.00 50.62 92 CYS A C 1
ATOM 709 O O . CYS A 1 92 ? 34.039 16.342 -7.965 1.00 50.62 92 CYS A O 1
#